Protein AF-A0A836QTK5-F1 (afdb_monomer_lite)

Foldseek 3Di:
DDDLPDQPPAQQPPPLFGQQVSLFSLQQVLQVVLQVCCCPVVVFRWRKGKGWDDPDQCDADPRRGGPDRAQETEMEMETEPPGPCVDVVSVVVSLVSSVVSVQVSCVSNQWHWDDWDKDDFDDALDPPDTKIKIWTATPSRSHRIYMYIYHHDPDHPVVSVVSSD

Radius of gyration: 15.45 Å; chains: 1; bounding box: 38×33×40 Å

Structure (mmCIF, N/CA/C/O backbone):
data_AF-A0A836QTK5-F1
#
_entry.id   AF-A0A836QTK5-F1
#
loop_
_atom_site.group_PDB
_atom_site.id
_atom_site.type_symbol
_atom_site.label_atom_id
_atom_site.label_alt_id
_atom_site.label_comp_id
_atom_site.label_asym_id
_atom_site.label_entity_id
_atom_site.label_seq_id
_atom_site.pdbx_PDB_ins_code
_atom_site.Cartn_x
_atom_site.Cartn_y
_atom_site.Cartn_z
_atom_site.occupancy
_atom_site.B_iso_or_equiv
_atom_site.auth_seq_id
_atom_site.auth_comp_id
_atom_site.auth_asym_id
_atom_site.auth_atom_id
_atom_site.pdbx_PDB_model_num
ATOM 1 N N . MET A 1 1 ? -17.262 -15.878 -8.640 1.00 32.44 1 MET A N 1
ATOM 2 C CA . MET A 1 1 ? -15.973 -15.186 -8.414 1.00 32.44 1 MET A CA 1
ATOM 3 C C . MET A 1 1 ? -16.288 -13.744 -8.044 1.00 32.44 1 MET A C 1
ATOM 5 O O . MET A 1 1 ? -16.902 -13.067 -8.857 1.00 32.44 1 MET A O 1
ATOM 9 N N . MET A 1 2 ? -15.999 -13.303 -6.815 1.00 29.23 2 MET A N 1
ATOM 10 C CA . MET A 1 2 ? -16.332 -11.935 -6.386 1.00 29.23 2 MET A CA 1
ATOM 11 C C . MET A 1 2 ? -15.473 -10.918 -7.148 1.00 29.23 2 MET A C 1
ATOM 13 O O . MET A 1 2 ? -14.249 -10.930 -7.044 1.00 29.23 2 MET A O 1
ATOM 17 N N . GLN A 1 3 ? -16.125 -10.051 -7.927 1.00 34.84 3 GLN A N 1
ATOM 18 C CA . GLN A 1 3 ? -15.505 -8.864 -8.512 1.00 34.84 3 GLN A CA 1
ATOM 19 C C . GLN A 1 3 ? -15.335 -7.802 -7.420 1.00 34.84 3 GLN A C 1
ATOM 21 O O . GLN A 1 3 ? -16.268 -7.066 -7.105 1.00 34.84 3 GLN A O 1
ATOM 26 N N . TYR A 1 4 ? -14.137 -7.696 -6.853 1.00 43.66 4 TYR A N 1
ATOM 27 C CA . TYR A 1 4 ? -13.778 -6.602 -5.953 1.00 43.66 4 TYR A CA 1
ATOM 28 C C . TYR A 1 4 ? -13.393 -5.361 -6.768 1.00 43.66 4 TYR A C 1
ATOM 30 O O . TYR A 1 4 ? -12.222 -5.049 -6.924 1.00 43.66 4 TYR A O 1
ATOM 38 N N . LYS A 1 5 ? -14.383 -4.656 -7.327 1.00 52.44 5 LYS A N 1
ATOM 39 C CA . LYS A 1 5 ? -14.174 -3.326 -7.941 1.00 52.44 5 LYS A CA 1
ATOM 40 C C . LYS A 1 5 ? -14.658 -2.165 -7.072 1.00 52.44 5 LYS A C 1
ATOM 42 O O . LYS A 1 5 ? -14.589 -1.016 -7.496 1.00 52.44 5 LYS A O 1
ATOM 47 N N . ILE A 1 6 ? -15.149 -2.446 -5.867 1.00 59.75 6 ILE A N 1
ATOM 48 C CA . ILE A 1 6 ? -15.741 -1.437 -4.990 1.00 59.75 6 ILE A CA 1
ATOM 49 C C . ILE A 1 6 ? -14.859 -1.313 -3.752 1.00 59.75 6 ILE A C 1
ATOM 51 O O . ILE A 1 6 ? -14.708 -2.265 -2.987 1.00 59.75 6 ILE A O 1
ATOM 55 N N . LEU A 1 7 ? -14.25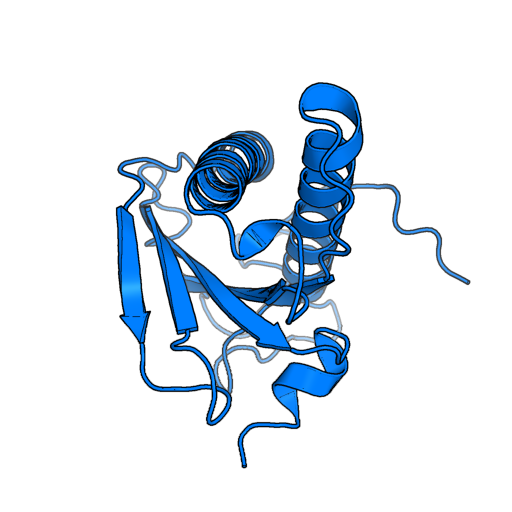8 -0.134 -3.584 1.00 68.94 7 LEU A N 1
ATOM 56 C CA . LEU A 1 7 ? -13.623 0.259 -2.330 1.00 68.94 7 LEU A CA 1
ATOM 57 C C . LEU A 1 7 ? -14.644 0.099 -1.192 1.00 68.94 7 LEU A C 1
ATOM 59 O O . LEU A 1 7 ? -15.802 0.473 -1.385 1.00 68.94 7 LEU A O 1
ATOM 63 N N . PRO A 1 8 ? -14.261 -0.432 -0.019 1.00 71.38 8 PRO A N 1
ATOM 64 C CA . PRO A 1 8 ? -15.210 -0.634 1.069 1.00 71.38 8 PRO A CA 1
ATOM 65 C C . PRO A 1 8 ? -15.898 0.691 1.408 1.00 71.38 8 PRO A C 1
ATOM 67 O O . PRO A 1 8 ? -15.229 1.711 1.565 1.00 71.38 8 PRO A O 1
ATOM 70 N N . GLY A 1 9 ? -17.231 0.682 1.508 1.00 71.69 9 GLY A N 1
ATOM 71 C CA . GLY A 1 9 ? -18.008 1.891 1.801 1.00 71.69 9 GLY A CA 1
ATOM 72 C C . GLY A 1 9 ? -17.681 2.493 3.170 1.00 71.69 9 GLY A C 1
ATOM 73 O O . GLY A 1 9 ? -17.797 3.700 3.353 1.00 71.69 9 GLY A O 1
ATOM 74 N N . ASN A 1 10 ? -17.211 1.668 4.114 1.00 81.25 10 ASN A N 1
ATOM 75 C CA . ASN A 1 10 ? -16.733 2.121 5.412 1.00 81.25 10 ASN A CA 1
ATOM 76 C C . ASN A 1 10 ? -15.561 1.257 5.912 1.00 81.25 10 ASN A C 1
ATOM 78 O O . ASN A 1 10 ? -15.725 0.057 6.096 1.00 81.25 10 ASN A O 1
ATOM 82 N N . LEU A 1 11 ? -14.391 1.860 6.148 1.00 87.00 11 LEU A N 1
ATOM 83 C CA . LEU A 1 11 ? -13.216 1.185 6.728 1.00 87.00 11 LEU A CA 1
ATOM 84 C C . LEU A 1 11 ? -13.307 1.060 8.263 1.00 87.00 11 LEU A C 1
ATOM 86 O O . LEU A 1 11 ? -12.707 0.158 8.846 1.00 87.00 11 LEU A O 1
ATOM 90 N N . TYR A 1 12 ? -14.080 1.945 8.898 1.00 86.56 12 TYR A N 1
ATOM 91 C CA . TYR A 1 12 ? -14.304 2.020 10.342 1.00 86.56 12 TYR A CA 1
ATOM 92 C C . TYR A 1 12 ? -15.810 1.896 10.627 1.00 86.56 12 TYR A C 1
ATOM 94 O O . TYR A 1 12 ? -16.498 2.917 10.742 1.00 86.56 12 TYR A O 1
ATOM 102 N N . PRO A 1 13 ? -16.356 0.668 10.683 1.00 77.06 13 PRO A N 1
ATOM 103 C CA . PRO A 1 13 ? -17.739 0.431 11.102 1.00 77.06 13 PRO A CA 1
ATOM 104 C C . PRO A 1 13 ? -18.026 0.964 12.520 1.00 77.06 13 PRO A C 1
ATOM 106 O O . PRO A 1 13 ? -17.137 1.454 13.226 1.00 77.06 13 PRO A O 1
ATOM 109 N N . GLU A 1 14 ? -19.299 0.920 12.919 1.00 68.81 14 GLU A N 1
ATOM 110 C CA . GLU A 1 14 ? -19.769 1.417 14.217 1.00 68.81 14 GLU A CA 1
ATOM 111 C C . GLU A 1 14 ? -18.900 0.892 15.372 1.00 68.81 14 GLU A C 1
ATOM 113 O O . GLU A 1 14 ? -18.642 -0.302 15.482 1.00 68.81 14 GLU A O 1
ATOM 118 N N . GLY A 1 15 ? -18.402 1.805 16.214 1.00 68.94 15 GLY A N 1
ATOM 119 C CA . GLY A 1 15 ? -17.413 1.497 17.258 1.00 68.94 15 GLY A CA 1
ATOM 120 C C . GLY A 1 15 ? -15.991 1.991 16.964 1.00 68.94 15 GLY A C 1
ATOM 121 O O . GLY A 1 15 ? -15.116 1.851 17.819 1.00 68.94 15 GLY A O 1
ATOM 122 N N . ASN A 1 16 ? -15.761 2.612 15.797 1.00 76.12 16 ASN A N 1
ATOM 123 C CA . ASN A 1 16 ? -14.502 3.269 15.405 1.00 76.12 16 ASN A CA 1
ATOM 124 C C . ASN A 1 16 ? -13.278 2.330 15.402 1.00 76.12 16 ASN A C 1
ATOM 126 O O . ASN A 1 16 ? -12.132 2.776 15.473 1.00 76.12 16 ASN A O 1
ATOM 130 N N . ARG A 1 17 ? -13.518 1.018 15.310 1.00 87.00 17 ARG A N 1
ATOM 131 C CA . ARG A 1 17 ? -12.484 0.005 15.100 1.00 87.00 17 ARG A CA 1
ATOM 132 C C . ARG A 1 17 ? -12.399 -0.316 13.622 1.00 87.00 17 ARG A C 1
ATOM 134 O O . ARG A 1 17 ? -13.402 -0.329 12.915 1.00 87.00 17 ARG A O 1
ATOM 141 N N . ILE A 1 18 ? -11.186 -0.568 13.153 1.00 90.62 18 ILE A N 1
ATOM 142 C CA . ILE A 1 18 ? -10.964 -0.886 11.748 1.00 90.62 18 ILE A CA 1
ATOM 143 C C . ILE A 1 18 ? -11.514 -2.276 11.415 1.00 90.62 18 ILE A C 1
ATOM 145 O O . ILE A 1 18 ? -11.370 -3.215 12.202 1.00 90.62 18 ILE A O 1
ATOM 149 N N . ASN A 1 19 ? -12.118 -2.418 10.238 1.00 91.75 19 ASN A N 1
ATOM 150 C CA . ASN A 1 19 ? -12.465 -3.725 9.693 1.00 91.75 19 ASN A CA 1
ATOM 151 C C . ASN A 1 19 ? -11.272 -4.296 8.910 1.00 91.75 19 ASN A C 1
ATOM 153 O O . ASN A 1 19 ? -10.811 -3.700 7.934 1.00 91.75 19 ASN A O 1
ATOM 157 N N . LEU A 1 20 ? -10.768 -5.453 9.341 1.00 89.94 20 LEU A N 1
ATOM 158 C CA . LEU A 1 20 ? -9.547 -6.061 8.813 1.00 89.94 20 LEU A CA 1
ATOM 159 C C . LEU A 1 20 ? -9.736 -6.642 7.405 1.00 89.94 20 LEU A C 1
ATOM 161 O O . LEU A 1 20 ? -8.820 -6.558 6.589 1.00 89.94 20 LEU A O 1
ATOM 165 N N . TYR A 1 21 ? -10.925 -7.157 7.072 1.00 88.38 21 TYR A N 1
ATOM 166 C CA . TYR A 1 21 ? -11.224 -7.621 5.710 1.00 88.38 21 TYR A CA 1
ATOM 167 C C . TYR A 1 21 ? -11.291 -6.456 4.724 1.00 88.38 21 TYR A C 1
ATOM 169 O O . TYR A 1 21 ? -10.793 -6.544 3.600 1.00 88.38 21 TYR A O 1
ATOM 177 N N . TYR A 1 22 ? -11.866 -5.335 5.153 1.00 91.44 22 TYR A N 1
ATOM 178 C CA . TYR A 1 22 ? -11.924 -4.125 4.341 1.00 91.44 22 TYR A CA 1
ATOM 179 C C . TYR A 1 22 ? -10.555 -3.479 4.179 1.00 91.44 22 TYR A C 1
ATOM 181 O O . TYR A 1 22 ? -10.212 -3.100 3.063 1.00 91.44 22 TYR A O 1
ATOM 189 N N . LEU A 1 23 ? -9.748 -3.418 5.241 1.00 92.25 23 LEU A N 1
ATOM 190 C CA . LEU A 1 23 ? -8.363 -2.956 5.156 1.00 92.25 23 LEU A CA 1
ATOM 191 C C . LEU A 1 23 ? -7.542 -3.821 4.192 1.00 92.25 23 LEU A C 1
ATOM 193 O O . LEU A 1 23 ? -6.814 -3.299 3.351 1.00 92.25 23 LEU A O 1
ATOM 197 N N . HIS A 1 24 ? -7.692 -5.140 4.283 1.00 91.31 24 HIS A N 1
ATOM 198 C CA . HIS A 1 24 ? -7.029 -6.076 3.389 1.00 91.31 24 HIS A CA 1
ATOM 199 C C . HIS A 1 24 ? -7.402 -5.831 1.915 1.00 91.31 24 HIS A C 1
ATOM 201 O O . HIS A 1 24 ? -6.521 -5.658 1.070 1.00 91.31 24 HIS A O 1
ATOM 207 N N . ASN A 1 25 ? -8.700 -5.734 1.614 1.00 90.31 25 ASN A N 1
ATOM 208 C CA . ASN A 1 25 ? -9.178 -5.432 0.263 1.00 90.31 25 ASN A CA 1
ATOM 209 C C . ASN A 1 25 ? -8.737 -4.045 -0.218 1.00 90.31 25 ASN A C 1
ATOM 211 O O . ASN A 1 25 ? -8.451 -3.867 -1.400 1.00 90.31 25 ASN A O 1
ATOM 215 N N . LEU A 1 26 ? -8.653 -3.069 0.687 1.00 93.50 26 LEU A N 1
ATOM 216 C CA . LEU A 1 26 ? -8.180 -1.732 0.365 1.00 93.50 26 LEU A CA 1
ATOM 217 C C . LEU A 1 26 ? -6.736 -1.758 -0.138 1.00 93.50 26 LEU A C 1
ATOM 219 O O . LEU A 1 26 ? -6.441 -1.147 -1.164 1.00 93.50 26 LEU A O 1
ATOM 223 N N . PHE A 1 27 ? -5.855 -2.502 0.539 1.00 94.69 27 PHE A N 1
ATOM 224 C CA . PHE A 1 27 ? -4.481 -2.678 0.077 1.00 94.69 27 PHE A CA 1
ATOM 225 C C . PHE A 1 27 ? -4.430 -3.363 -1.289 1.00 94.69 27 PHE A C 1
ATOM 227 O O . PHE A 1 27 ? -3.785 -2.821 -2.180 1.00 94.69 27 PHE A O 1
ATOM 234 N N . LYS A 1 28 ? -5.197 -4.442 -1.514 1.00 93.06 28 LYS A N 1
ATOM 235 C CA . LYS A 1 28 ? -5.287 -5.094 -2.837 1.00 93.06 28 LYS A CA 1
ATOM 236 C C . LYS A 1 28 ? -5.614 -4.107 -3.957 1.00 93.06 28 LYS A C 1
ATOM 238 O O . LYS A 1 28 ? -4.888 -4.038 -4.947 1.00 93.06 28 LYS A O 1
ATOM 243 N N . VAL A 1 29 ? -6.663 -3.304 -3.766 1.00 94.06 29 VAL A N 1
ATOM 244 C CA . VAL A 1 29 ? -7.095 -2.300 -4.751 1.00 94.06 29 VAL A CA 1
ATOM 245 C C . VAL A 1 29 ? -6.024 -1.227 -4.970 1.00 94.06 29 VAL A C 1
ATOM 247 O O . VAL A 1 29 ? -5.835 -0.778 -6.099 1.00 94.06 29 VAL A O 1
ATOM 250 N N . ILE A 1 30 ? -5.294 -0.826 -3.923 1.00 95.56 30 ILE A N 1
ATOM 251 C CA . ILE A 1 30 ? -4.157 0.097 -4.054 1.00 95.56 30 ILE A CA 1
ATOM 252 C C . ILE A 1 30 ? -3.076 -0.510 -4.958 1.00 95.56 30 ILE A C 1
ATOM 254 O O . ILE A 1 30 ? -2.669 0.149 -5.912 1.00 95.56 30 ILE A O 1
ATOM 258 N N . GLY A 1 31 ? -2.647 -1.754 -4.718 1.00 94.94 31 GLY A N 1
ATOM 259 C CA . GLY A 1 31 ? -1.635 -2.413 -5.552 1.00 94.94 31 GLY A CA 1
ATOM 260 C C . GLY A 1 31 ? -2.054 -2.538 -7.020 1.00 94.94 31 GLY A C 1
ATOM 261 O O . GLY A 1 31 ? -1.286 -2.184 -7.916 1.00 94.94 31 GLY A O 1
ATOM 262 N N . GLU A 1 32 ? -3.297 -2.955 -7.273 1.00 94.56 32 GLU A N 1
ATOM 263 C CA . GLU A 1 32 ? -3.863 -3.043 -8.626 1.00 94.56 32 GLU A CA 1
ATOM 264 C C . GLU A 1 32 ? -3.917 -1.672 -9.319 1.00 94.56 32 GLU A C 1
ATOM 266 O O . GLU A 1 32 ? -3.542 -1.540 -10.486 1.00 94.56 32 GLU A O 1
ATOM 271 N N . SER A 1 33 ? -4.340 -0.635 -8.591 1.00 96.06 33 SER A N 1
ATOM 272 C CA . SER A 1 33 ? -4.401 0.739 -9.097 1.00 96.06 33 SER A CA 1
ATOM 273 C C . SER A 1 33 ? -3.017 1.275 -9.457 1.00 96.06 33 SER A C 1
ATOM 275 O O . SER A 1 33 ? -2.843 1.869 -10.521 1.00 96.06 33 SER A O 1
ATOM 277 N N . VAL A 1 34 ? -2.013 1.044 -8.608 1.00 97.12 34 VAL A N 1
ATOM 278 C CA . VAL A 1 34 ? -0.630 1.472 -8.867 1.00 97.12 34 VAL A CA 1
ATOM 279 C C . VAL A 1 34 ? -0.059 0.745 -10.086 1.00 97.12 34 VAL A C 1
ATOM 281 O O . VAL A 1 34 ? 0.509 1.389 -10.965 1.00 97.12 34 VAL A O 1
ATOM 284 N N . SER A 1 35 ? -0.273 -0.571 -10.201 1.00 96.12 35 SER A N 1
ATOM 285 C CA . SER A 1 35 ? 0.142 -1.354 -11.376 1.00 96.12 35 SER A CA 1
ATOM 286 C C . SER A 1 35 ? -0.482 -0.814 -12.669 1.00 96.12 35 SER A C 1
ATOM 288 O O . SER A 1 35 ? 0.200 -0.639 -13.685 1.00 96.12 35 SER A O 1
ATOM 290 N N . LEU A 1 36 ? -1.775 -0.474 -12.627 1.00 96.56 36 LEU A N 1
ATOM 291 C CA . LEU A 1 36 ? -2.478 0.109 -13.766 1.00 96.56 36 LEU A CA 1
ATOM 292 C C . LEU A 1 36 ? -1.924 1.490 -14.141 1.00 96.56 36 LEU A C 1
ATOM 294 O O . LEU A 1 36 ? -1.712 1.754 -15.327 1.00 96.56 36 LEU A O 1
ATOM 298 N N . GLN A 1 37 ? -1.662 2.351 -13.155 1.00 96.94 37 GLN A N 1
ATOM 299 C CA . GLN A 1 37 ? -1.101 3.687 -13.371 1.00 96.94 37 GLN A CA 1
ATOM 300 C C . GLN A 1 37 ? 0.306 3.618 -13.980 1.00 96.94 37 GLN A C 1
ATOM 302 O O . GLN A 1 37 ? 0.546 4.265 -15.000 1.00 96.94 37 GLN A O 1
ATOM 307 N N . MET A 1 38 ? 1.184 2.754 -13.456 1.00 97.00 38 MET A N 1
ATOM 308 C CA . MET A 1 38 ? 2.514 2.482 -14.026 1.00 97.00 38 MET A CA 1
ATOM 309 C C . MET A 1 38 ? 2.427 2.115 -15.515 1.00 97.00 38 MET A C 1
ATOM 311 O O . MET A 1 38 ? 3.127 2.682 -16.361 1.00 97.00 38 MET A O 1
ATOM 315 N N . LYS A 1 39 ? 1.499 1.217 -15.868 1.00 96.62 39 LYS A N 1
ATOM 316 C CA . LYS A 1 39 ? 1.295 0.782 -17.254 1.00 96.62 39 LYS A CA 1
ATOM 317 C C . LYS A 1 39 ? 0.751 1.899 -18.145 1.00 96.62 39 LYS A C 1
ATOM 319 O O . LYS A 1 39 ? 1.200 2.060 -19.279 1.00 96.62 39 LYS A O 1
ATOM 324 N N . GLN A 1 40 ? -0.246 2.644 -17.678 1.00 95.81 40 GLN A N 1
ATOM 325 C CA . GLN A 1 40 ? -0.940 3.638 -18.498 1.00 95.81 40 GLN A CA 1
ATOM 326 C C . GLN A 1 40 ? -0.104 4.903 -18.712 1.00 95.81 40 GLN A C 1
ATOM 328 O O . GLN A 1 40 ? 0.021 5.352 -19.857 1.00 95.81 40 GLN A O 1
ATOM 333 N N . GLN A 1 41 ? 0.476 5.429 -17.632 1.00 95.06 41 GLN A N 1
ATOM 334 C CA . GLN A 1 41 ? 1.156 6.724 -17.594 1.00 95.06 41 GLN A CA 1
ATOM 335 C C . GLN A 1 41 ? 2.629 6.607 -18.001 1.00 95.06 41 GLN A C 1
ATOM 337 O O . GLN A 1 41 ? 3.112 7.432 -18.769 1.00 95.06 41 GLN A O 1
ATOM 342 N N . HIS A 1 42 ? 3.312 5.536 -17.580 1.00 93.75 42 HIS A N 1
ATOM 343 C CA . HIS A 1 42 ? 4.763 5.385 -17.764 1.00 93.75 42 HIS A CA 1
ATOM 344 C C . HIS A 1 42 ? 5.156 4.228 -18.689 1.00 93.75 42 HIS A C 1
ATOM 346 O O . HIS A 1 42 ? 6.336 4.014 -18.943 1.00 93.75 42 HIS A O 1
ATOM 352 N N . LYS A 1 43 ? 4.180 3.479 -19.225 1.00 95.62 43 LYS A N 1
ATOM 353 C CA . LYS A 1 43 ? 4.398 2.294 -20.083 1.00 95.62 43 LYS A CA 1
ATOM 354 C C . LYS A 1 43 ? 5.232 1.196 -19.411 1.00 95.62 43 LYS A C 1
ATOM 356 O O . LYS A 1 43 ? 5.779 0.330 -20.089 1.00 95.62 43 LYS A O 1
ATOM 361 N N . VAL A 1 44 ? 5.259 1.181 -18.079 1.00 94.75 44 VAL A N 1
ATOM 362 C CA . VAL A 1 44 ? 5.943 0.166 -17.278 1.00 94.75 44 VAL A CA 1
ATOM 363 C C . VAL A 1 44 ? 4.926 -0.888 -16.849 1.00 94.75 44 VAL A C 1
ATOM 365 O O . VAL A 1 44 ? 4.063 -0.638 -16.011 1.00 94.75 44 VAL A O 1
ATOM 368 N N . SER A 1 45 ? 4.991 -2.076 -17.452 1.00 93.38 45 SER A N 1
ATOM 369 C CA . SER A 1 45 ? 4.090 -3.185 -17.118 1.00 93.38 45 SER A CA 1
ATOM 370 C C . SER A 1 45 ? 4.684 -4.028 -15.996 1.00 93.38 45 SER A C 1
ATOM 372 O O . SER A 1 45 ? 5.547 -4.865 -16.244 1.00 93.38 45 SER A O 1
ATOM 374 N N . VAL A 1 46 ? 4.204 -3.814 -14.772 1.00 89.69 46 VAL A N 1
ATOM 375 C CA . VAL A 1 46 ? 4.670 -4.518 -13.571 1.00 89.69 46 VAL A CA 1
ATOM 376 C C . VAL A 1 46 ? 3.463 -5.058 -12.802 1.00 89.69 46 VAL A C 1
ATOM 378 O O . VAL A 1 46 ? 2.658 -4.260 -12.318 1.00 89.69 46 VAL A O 1
ATOM 381 N N . PRO A 1 47 ? 3.249 -6.385 -12.725 1.00 90.81 47 PRO A N 1
ATOM 382 C CA . PRO A 1 47 ? 2.204 -6.930 -11.867 1.00 90.81 47 PRO A CA 1
ATOM 383 C C . PRO A 1 47 ? 2.530 -6.608 -10.408 1.00 90.81 47 PRO A C 1
ATOM 385 O O . PRO A 1 47 ? 3.644 -6.842 -9.958 1.00 90.81 47 PRO A O 1
ATOM 388 N N . ILE A 1 48 ? 1.562 -6.067 -9.674 1.00 92.06 48 ILE A N 1
ATOM 389 C CA . ILE A 1 48 ? 1.703 -5.782 -8.244 1.00 92.06 48 ILE A CA 1
ATOM 390 C C . ILE A 1 48 ? 0.574 -6.497 -7.533 1.00 92.06 48 ILE A C 1
ATOM 392 O O . ILE A 1 48 ? -0.593 -6.357 -7.900 1.00 92.06 48 ILE A O 1
ATOM 396 N N . THR A 1 49 ? 0.923 -7.247 -6.495 1.00 90.38 49 THR A N 1
ATOM 397 C CA . THR A 1 49 ? -0.061 -7.783 -5.559 1.00 90.38 49 THR A CA 1
ATOM 398 C C . THR A 1 49 ? 0.243 -7.250 -4.174 1.00 90.38 49 THR A C 1
ATOM 400 O O . THR A 1 49 ? 1.395 -6.983 -3.842 1.00 90.38 49 THR A O 1
ATOM 403 N N . SER A 1 50 ? -0.792 -7.016 -3.379 1.00 91.69 50 SER A N 1
ATOM 404 C CA . SER A 1 50 ? -0.606 -6.450 -2.050 1.00 91.69 50 SER A CA 1
ATOM 405 C C . SER A 1 50 ? -1.733 -6.844 -1.124 1.00 91.69 50 SER A C 1
ATOM 407 O O . SER A 1 50 ? -2.811 -7.219 -1.575 1.00 91.69 50 SER A O 1
ATOM 409 N N . GLY A 1 51 ? -1.483 -6.758 0.170 1.00 90.94 51 GLY A N 1
ATOM 410 C CA . GLY A 1 51 ? -2.452 -7.127 1.181 1.00 90.94 51 GLY A CA 1
ATOM 411 C C . GLY A 1 51 ? -2.017 -6.652 2.552 1.00 90.94 51 GLY A C 1
ATOM 412 O O . GLY A 1 51 ? -0.900 -6.194 2.753 1.00 90.94 51 GLY A O 1
ATOM 413 N N . MET A 1 52 ? -2.916 -6.765 3.516 1.00 90.12 52 MET A N 1
ATOM 414 C CA . MET A 1 52 ? -2.599 -6.485 4.913 1.00 90.12 52 MET A CA 1
ATOM 415 C C . MET A 1 52 ? -1.470 -7.399 5.442 1.00 90.12 52 MET A C 1
ATOM 417 O O . MET A 1 52 ? -1.529 -8.615 5.274 1.00 90.12 52 MET A O 1
ATOM 421 N N . TRP A 1 53 ? -0.483 -6.805 6.118 1.00 86.06 53 TRP A N 1
ATOM 422 C CA . TRP A 1 53 ? 0.580 -7.469 6.893 1.00 86.06 53 TRP A CA 1
ATOM 423 C C . TRP A 1 53 ? 0.320 -7.203 8.389 1.00 86.06 53 TRP A C 1
ATOM 425 O O . TRP A 1 53 ? -0.229 -6.155 8.718 1.00 86.06 53 TRP A O 1
ATOM 435 N N . GLY A 1 54 ? 0.705 -8.088 9.322 1.00 72.06 54 GLY A N 1
ATOM 436 C CA . GLY A 1 54 ? 0.675 -7.707 10.752 1.00 72.06 54 GLY A CA 1
ATOM 437 C C . GLY A 1 54 ? 0.566 -8.790 11.830 1.00 72.06 54 GLY A C 1
ATOM 438 O O . GLY A 1 54 ? 0.310 -8.445 12.975 1.00 72.06 54 GLY A O 1
ATOM 439 N N . GLY A 1 55 ? 0.766 -10.077 11.544 1.00 67.31 55 GLY A N 1
ATOM 440 C CA . GLY A 1 55 ? 0.842 -11.114 12.589 1.00 67.31 55 GLY A CA 1
ATOM 441 C C . GLY A 1 55 ? -0.286 -11.108 13.648 1.00 67.31 55 GLY A C 1
ATOM 442 O O . GLY A 1 55 ? -1.451 -10.825 13.368 1.00 67.31 55 GLY A O 1
ATOM 443 N N . THR A 1 56 ? 0.072 -11.446 14.889 1.00 52.22 56 THR A N 1
ATOM 444 C CA . THR A 1 56 ? -0.818 -11.861 15.996 1.00 52.22 56 THR A CA 1
ATOM 445 C C . THR A 1 56 ? -1.787 -10.808 16.556 1.00 52.22 56 THR A C 1
ATOM 447 O O . THR A 1 56 ? -2.672 -11.173 17.327 1.00 52.22 56 THR A O 1
ATOM 450 N N . TYR A 1 57 ? -1.692 -9.526 16.184 1.00 60.69 57 TYR A N 1
ATOM 451 C CA . TYR A 1 57 ? -2.650 -8.489 16.620 1.00 60.69 57 TYR A CA 1
ATOM 452 C C . TYR A 1 57 ? -3.830 -8.288 15.656 1.00 60.69 57 TYR A C 1
ATOM 454 O O . TYR A 1 57 ? -4.751 -7.531 15.963 1.00 60.69 57 TYR A O 1
ATOM 462 N N . MET A 1 58 ? -3.847 -8.995 14.525 1.00 67.06 58 MET A N 1
ATOM 463 C CA . MET A 1 58 ? -4.910 -8.931 13.519 1.00 67.06 58 MET A CA 1
ATOM 464 C C . MET A 1 58 ? -5.975 -10.006 13.747 1.00 67.06 58 MET A C 1
ATOM 466 O O . MET A 1 58 ? -6.282 -10.804 12.865 1.00 67.06 58 MET A O 1
ATOM 470 N N . VAL A 1 59 ? -6.537 -10.046 14.955 1.00 79.50 59 VAL A N 1
ATOM 471 C CA . VAL A 1 59 ? -7.651 -10.948 15.266 1.00 79.50 59 VAL A CA 1
ATOM 472 C C . VAL A 1 59 ? -8.958 -10.209 15.010 1.00 79.50 59 VAL A C 1
ATOM 474 O O . VAL A 1 59 ? -9.246 -9.210 15.673 1.00 79.50 59 VAL A O 1
ATOM 477 N N . ALA A 1 60 ? -9.739 -10.700 14.052 1.00 84.19 60 ALA A N 1
ATOM 478 C CA . ALA A 1 60 ? -11.064 -10.176 13.750 1.00 84.19 60 ALA A CA 1
ATOM 479 C C . ALA A 1 60 ? -12.146 -10.832 14.628 1.00 84.19 60 ALA A C 1
ATOM 481 O O . ALA A 1 60 ? -11.980 -11.952 15.121 1.00 84.19 60 ALA A O 1
ATOM 482 N N . LEU A 1 61 ? -13.243 -10.112 14.839 1.00 85.94 61 LEU A N 1
ATOM 483 C CA . LEU A 1 61 ? -14.553 -10.677 15.150 1.00 85.94 61 LEU A CA 1
ATOM 484 C C . LEU A 1 61 ? -15.167 -11.281 13.875 1.00 85.94 61 LEU A C 1
ATOM 486 O O . LEU A 1 61 ? -14.653 -11.066 12.776 1.00 85.94 61 LEU A O 1
ATOM 490 N N . ASP A 1 62 ? -16.277 -12.004 14.014 1.00 86.12 62 ASP A N 1
ATOM 491 C CA . ASP A 1 62 ? -16.941 -12.686 12.892 1.00 86.12 62 ASP A CA 1
ATOM 492 C C . ASP A 1 62 ? -17.417 -11.716 11.791 1.00 86.12 62 ASP A C 1
ATOM 494 O O . ASP A 1 62 ? -17.539 -12.095 10.629 1.00 86.12 62 ASP A O 1
ATOM 498 N N . ASP A 1 63 ? -17.631 -10.443 12.133 1.00 83.75 63 ASP A N 1
ATOM 499 C CA . ASP A 1 63 ? -17.995 -9.366 11.204 1.00 83.75 63 ASP A CA 1
ATOM 500 C C . ASP A 1 63 ? -16.780 -8.667 10.548 1.00 83.75 63 ASP A C 1
ATOM 502 O O . ASP A 1 63 ? -16.928 -7.730 9.758 1.00 83.75 63 ASP A O 1
ATOM 506 N N . GLY A 1 64 ? -15.559 -9.106 10.865 1.00 85.56 64 GLY A N 1
ATOM 507 C CA . GLY A 1 64 ? -14.309 -8.541 10.361 1.00 85.56 64 GLY A CA 1
ATOM 508 C C . GLY A 1 64 ? -13.745 -7.374 11.170 1.00 85.56 64 GLY A C 1
ATOM 509 O O . GLY A 1 64 ? -12.631 -6.931 10.878 1.00 85.56 64 GLY A O 1
ATOM 510 N N . GLN A 1 65 ? -14.457 -6.862 12.179 1.00 89.06 65 GLN A N 1
ATOM 511 C CA . GLN A 1 65 ? -13.928 -5.803 13.041 1.00 89.06 65 GLN A CA 1
ATOM 512 C C . GLN A 1 65 ? -12.743 -6.297 13.862 1.00 89.06 65 GLN A C 1
ATOM 514 O O . GLN A 1 65 ? -12.751 -7.404 14.397 1.00 89.06 65 GLN A O 1
ATOM 519 N N . ALA A 1 66 ? -11.718 -5.462 14.013 1.00 88.31 66 ALA A N 1
ATOM 520 C CA . ALA A 1 66 ? -10.589 -5.794 14.866 1.00 88.31 66 ALA A CA 1
ATOM 521 C C . ALA A 1 66 ? -11.025 -5.967 16.337 1.00 88.31 66 ALA A C 1
ATOM 523 O O . ALA A 1 66 ? -11.717 -5.120 16.913 1.00 88.31 66 ALA A O 1
ATOM 524 N N . LYS A 1 67 ? -10.564 -7.043 16.989 1.00 87.38 67 LYS A N 1
ATOM 525 C CA . LYS A 1 67 ? -10.778 -7.262 18.433 1.00 87.38 67 LYS A CA 1
ATOM 526 C C . LYS A 1 67 ? -10.083 -6.207 19.292 1.00 87.38 67 LYS A C 1
ATOM 528 O O . LYS A 1 67 ? -10.548 -5.906 20.391 1.00 87.38 67 LYS A O 1
ATOM 533 N N . THR A 1 68 ? -8.980 -5.654 18.799 1.00 85.81 68 THR A N 1
ATOM 534 C CA . THR A 1 68 ? -8.165 -4.636 19.468 1.00 85.81 68 THR A CA 1
ATOM 535 C C . THR A 1 68 ? -8.153 -3.337 18.665 1.00 85.81 68 THR A C 1
ATOM 537 O O . THR A 1 68 ? -8.581 -3.285 17.512 1.00 85.81 68 THR A O 1
ATOM 540 N N . ASN A 1 69 ? -7.663 -2.260 19.281 1.00 86.06 69 ASN A N 1
ATOM 541 C CA . ASN A 1 69 ? -7.455 -1.006 18.571 1.00 86.06 69 ASN A CA 1
ATOM 542 C C . ASN A 1 69 ? -6.183 -1.085 17.707 1.00 86.06 69 ASN A C 1
ATOM 544 O O . ASN A 1 69 ? -5.066 -0.928 18.208 1.00 86.06 69 ASN A O 1
ATOM 548 N N . VAL A 1 70 ? -6.350 -1.344 16.410 1.00 87.94 70 VAL A N 1
ATOM 549 C CA . VAL A 1 70 ? -5.245 -1.418 15.448 1.00 87.94 70 VAL A CA 1
ATOM 550 C C . VAL A 1 70 ? -4.888 -0.010 14.976 1.00 87.94 70 VAL A C 1
ATOM 552 O O . VAL A 1 70 ? -5.565 0.578 14.140 1.00 87.94 70 VAL A O 1
ATOM 555 N N . VAL A 1 71 ? -3.790 0.518 15.516 1.00 89.69 71 VAL A N 1
ATOM 556 C CA . VAL A 1 71 ? -3.307 1.883 15.230 1.00 89.69 71 VAL A CA 1
ATOM 557 C C . VAL A 1 71 ? -2.070 1.916 14.330 1.00 89.69 71 VAL A C 1
ATOM 559 O O . VAL A 1 71 ? -1.514 2.981 14.089 1.00 89.69 71 VAL A O 1
ATOM 562 N N . ARG A 1 72 ? -1.581 0.769 13.857 1.00 92.75 72 ARG A N 1
ATOM 563 C CA . ARG A 1 72 ? -0.451 0.671 12.921 1.00 92.75 72 ARG A CA 1
ATOM 564 C C . ARG A 1 72 ? -0.908 -0.182 11.754 1.00 92.75 72 ARG A C 1
ATOM 566 O O . ARG A 1 72 ? -1.242 -1.345 11.958 1.00 92.75 72 ARG A O 1
ATOM 573 N N . LEU A 1 73 ? -0.984 0.415 10.571 1.00 93.94 73 LEU A N 1
ATOM 574 C CA . LEU A 1 73 ? -1.525 -0.252 9.393 1.00 93.94 73 LEU A CA 1
ATOM 575 C C . LEU A 1 73 ? -0.361 -0.705 8.522 1.00 93.94 73 LEU A C 1
ATOM 577 O O . LEU A 1 73 ? 0.382 0.134 8.014 1.00 93.94 73 LEU A O 1
ATOM 581 N N . TYR A 1 74 ? -0.195 -2.014 8.362 1.00 93.38 74 TYR A N 1
ATOM 582 C CA . TYR A 1 74 ? 0.885 -2.567 7.557 1.00 93.38 74 TYR A CA 1
ATOM 583 C C . TYR A 1 74 ? 0.352 -3.228 6.287 1.00 93.38 74 TYR A C 1
ATOM 585 O O . TYR A 1 74 ? -0.677 -3.905 6.309 1.00 93.38 74 TYR A O 1
ATOM 593 N N . SER A 1 75 ? 1.080 -3.044 5.189 1.00 93.25 75 SER A N 1
ATOM 594 C CA . SER A 1 75 ? 0.834 -3.691 3.901 1.00 93.25 75 SER A CA 1
ATOM 595 C C . SER A 1 75 ? 2.058 -4.493 3.477 1.00 93.25 75 SER A C 1
ATOM 597 O O . SER A 1 75 ? 3.177 -3.999 3.604 1.00 93.25 75 SER A O 1
ATOM 599 N N . ILE A 1 76 ? 1.849 -5.692 2.943 1.00 91.19 76 ILE A N 1
ATOM 600 C CA . ILE A 1 76 ? 2.820 -6.396 2.108 1.00 91.19 76 ILE A CA 1
ATOM 601 C C . ILE A 1 76 ? 2.556 -6.028 0.651 1.00 91.19 76 ILE A C 1
ATOM 603 O O . ILE A 1 76 ? 1.406 -6.030 0.214 1.00 91.19 76 ILE A O 1
ATOM 607 N N . VAL A 1 77 ? 3.602 -5.719 -0.106 1.00 92.88 77 VAL A N 1
ATOM 608 C CA . VAL A 1 77 ? 3.541 -5.431 -1.538 1.00 92.88 77 VAL A CA 1
ATOM 609 C C . VAL A 1 77 ? 4.573 -6.299 -2.237 1.00 92.88 77 VAL A C 1
ATOM 611 O O . VAL A 1 77 ? 5.771 -6.133 -2.027 1.00 92.88 77 VAL A O 1
ATOM 614 N N . ASN A 1 78 ? 4.110 -7.210 -3.083 1.00 90.31 78 ASN A N 1
ATOM 615 C CA . ASN A 1 78 ? 4.988 -8.042 -3.889 1.00 90.31 78 ASN A CA 1
ATOM 616 C C . ASN A 1 78 ? 5.300 -7.361 -5.212 1.00 90.31 78 ASN A C 1
ATOM 618 O O . ASN A 1 78 ? 4.387 -6.956 -5.943 1.00 90.31 78 ASN A O 1
ATOM 622 N N . LEU A 1 79 ? 6.588 -7.321 -5.525 1.00 90.62 79 LEU A N 1
ATOM 623 C CA . LEU A 1 79 ? 7.132 -6.857 -6.787 1.00 90.62 79 LEU A CA 1
ATOM 624 C C . LEU A 1 79 ? 7.836 -8.020 -7.503 1.00 90.62 79 LEU A C 1
ATOM 626 O O . LEU A 1 79 ? 8.526 -8.803 -6.847 1.00 90.62 79 LEU A O 1
ATOM 630 N N . PRO A 1 80 ? 7.695 -8.138 -8.833 1.00 87.44 80 PRO A N 1
ATOM 631 C CA . PRO A 1 80 ? 8.362 -9.179 -9.601 1.00 87.44 80 PRO A CA 1
ATOM 632 C C . PRO A 1 80 ? 9.872 -8.934 -9.651 1.00 87.44 80 PRO A C 1
ATOM 634 O O . PRO A 1 80 ? 10.327 -7.800 -9.839 1.00 87.44 80 PRO A O 1
ATOM 637 N N . GLN A 1 81 ? 10.636 -10.015 -9.525 1.00 82.69 81 GLN A N 1
ATOM 638 C CA . GLN A 1 81 ? 12.076 -10.025 -9.783 1.00 82.69 81 GLN A CA 1
ATOM 639 C C . GLN A 1 81 ? 12.353 -9.910 -11.286 1.00 82.69 81 GLN A C 1
ATOM 641 O O . GLN A 1 81 ? 11.462 -10.168 -12.099 1.00 82.69 81 GLN A O 1
ATOM 646 N N . ASN A 1 82 ? 13.583 -9.532 -11.651 1.00 84.19 82 ASN A N 1
ATOM 647 C CA . ASN A 1 82 ? 14.040 -9.450 -13.044 1.00 84.19 82 ASN A CA 1
ATOM 648 C C . ASN A 1 82 ? 13.064 -8.654 -13.928 1.00 84.19 82 ASN A C 1
ATOM 650 O O . ASN A 1 82 ? 12.636 -9.097 -14.997 1.00 84.19 82 ASN A O 1
ATOM 654 N N . SER A 1 83 ? 12.637 -7.498 -13.425 1.00 87.38 83 SER A N 1
ATOM 655 C CA . SER A 1 83 ? 11.530 -6.728 -13.982 1.00 87.38 83 SER A CA 1
ATOM 656 C C . SER A 1 83 ? 11.974 -5.315 -14.351 1.00 87.38 83 SER A C 1
ATOM 658 O O . SER A 1 83 ? 13.047 -4.862 -13.952 1.00 87.38 83 SER A O 1
ATOM 660 N N . PRO A 1 84 ? 11.146 -4.540 -15.075 1.00 91.94 84 PRO A N 1
ATOM 661 C CA . PRO A 1 84 ? 11.460 -3.142 -15.354 1.00 91.94 84 PRO A CA 1
ATOM 662 C C . PRO A 1 84 ? 11.772 -2.287 -14.110 1.00 91.94 84 PRO A C 1
ATOM 664 O O . PRO A 1 84 ? 12.365 -1.222 -14.266 1.00 91.94 84 PRO A O 1
ATOM 667 N N . LEU A 1 85 ? 11.396 -2.726 -12.900 1.00 92.06 85 LEU A N 1
ATOM 668 C CA . LEU A 1 85 ? 11.698 -2.055 -11.626 1.00 92.06 85 LEU A CA 1
ATOM 669 C C . LEU A 1 85 ? 13.162 -2.198 -11.178 1.00 92.06 85 LEU A C 1
ATOM 671 O O . LEU A 1 85 ? 13.558 -1.604 -10.175 1.00 92.06 85 LEU A O 1
ATOM 675 N N . ASP A 1 86 ? 13.978 -2.967 -11.897 1.00 88.38 86 ASP A N 1
ATOM 676 C CA . ASP A 1 86 ? 15.424 -3.035 -11.656 1.00 88.38 86 ASP A CA 1
ATOM 677 C C . ASP A 1 86 ? 16.130 -1.737 -12.063 1.00 88.38 86 ASP A C 1
ATOM 679 O O . ASP A 1 86 ? 17.211 -1.423 -11.567 1.00 88.38 86 ASP A O 1
ATOM 683 N N . ARG A 1 87 ? 15.483 -0.933 -12.913 1.00 92.56 87 ARG A N 1
ATOM 684 C CA . ARG A 1 87 ? 15.897 0.440 -13.194 1.00 92.56 87 ARG A CA 1
ATOM 685 C C . ARG A 1 87 ? 15.450 1.365 -12.068 1.00 92.56 87 ARG A C 1
ATOM 687 O O . ARG A 1 87 ? 14.259 1.419 -11.757 1.00 92.56 87 ARG A O 1
ATOM 694 N N . ILE A 1 88 ? 16.392 2.137 -11.527 1.00 91.56 88 ILE A N 1
ATOM 695 C CA . ILE A 1 88 ? 16.155 3.065 -10.411 1.00 91.56 88 ILE A CA 1
ATOM 696 C C . ILE A 1 88 ? 15.027 4.041 -10.756 1.00 91.56 88 ILE A C 1
ATOM 698 O O . ILE A 1 88 ? 14.083 4.161 -9.984 1.00 91.56 88 ILE A O 1
ATOM 702 N N . GLU A 1 89 ? 15.050 4.624 -11.957 1.00 95.25 89 GLU A N 1
ATOM 703 C CA . GLU A 1 89 ? 14.025 5.583 -12.401 1.00 95.25 89 GLU A CA 1
ATOM 704 C C . GLU A 1 89 ?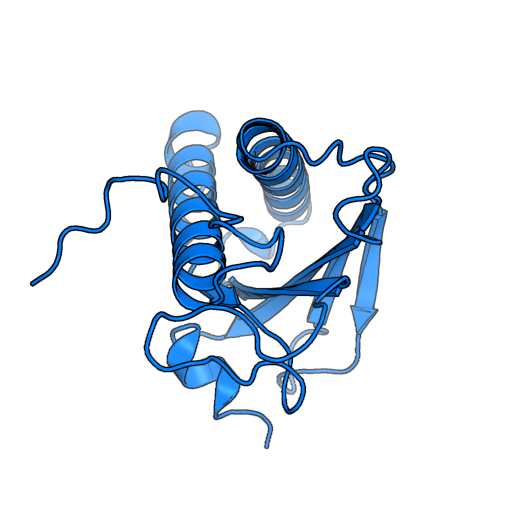 12.595 5.004 -12.357 1.00 95.25 89 GLU A C 1
ATOM 706 O O . GLU A 1 89 ? 11.638 5.680 -11.978 1.00 95.25 89 GLU A O 1
ATOM 711 N N . ASN A 1 90 ? 12.432 3.729 -12.726 1.00 95.81 90 ASN A N 1
ATOM 712 C CA . ASN A 1 90 ? 11.126 3.066 -12.710 1.00 95.81 90 ASN A CA 1
ATOM 713 C C . ASN A 1 90 ? 10.675 2.741 -11.282 1.00 95.81 90 ASN A C 1
ATOM 715 O O . ASN A 1 90 ? 9.476 2.756 -10.997 1.00 95.81 90 ASN A O 1
ATOM 719 N N . PHE A 1 91 ? 11.619 2.437 -10.391 1.00 94.06 91 PHE A N 1
ATOM 720 C CA . PHE A 1 91 ? 11.329 2.201 -8.982 1.00 94.06 91 PHE A CA 1
ATOM 721 C C . PHE A 1 91 ? 10.966 3.498 -8.244 1.00 94.06 91 PHE A C 1
ATOM 723 O O . PHE A 1 91 ? 10.005 3.516 -7.478 1.00 94.06 91 PHE A O 1
ATOM 730 N N . GLU A 1 92 ? 11.663 4.601 -8.512 1.00 95.25 92 GLU A N 1
ATOM 731 C CA . GLU A 1 92 ? 11.311 5.925 -7.982 1.00 95.25 92 GLU A CA 1
ATOM 732 C C . GLU A 1 92 ? 9.912 6.350 -8.443 1.00 95.25 92 GLU A C 1
ATOM 734 O O . GLU A 1 92 ? 9.075 6.730 -7.624 1.00 95.25 92 GLU A O 1
ATOM 739 N N . CYS A 1 93 ? 9.610 6.158 -9.731 1.00 96.62 93 CYS A N 1
ATOM 740 C CA . CYS A 1 93 ? 8.276 6.382 -10.284 1.00 96.62 93 CYS A CA 1
ATOM 741 C C . CYS A 1 93 ? 7.199 5.539 -9.573 1.00 96.62 93 CYS A C 1
ATOM 743 O O . CYS A 1 93 ? 6.146 6.057 -9.192 1.00 96.62 93 CYS A O 1
ATOM 745 N N . LEU A 1 94 ? 7.474 4.254 -9.316 1.00 96.88 94 LEU A N 1
ATOM 746 C CA . LEU A 1 94 ? 6.585 3.401 -8.525 1.00 96.88 94 LEU A CA 1
ATOM 747 C C . LEU A 1 94 ? 6.333 3.993 -7.130 1.00 96.88 94 LEU A C 1
ATOM 749 O O . LEU A 1 94 ? 5.186 4.012 -6.680 1.00 96.88 94 LEU A O 1
ATOM 753 N N . MET A 1 95 ? 7.378 4.469 -6.446 1.00 97.25 95 MET A N 1
ATOM 754 C CA . MET A 1 95 ? 7.261 5.052 -5.104 1.00 97.25 95 MET A CA 1
ATOM 755 C C . MET A 1 95 ? 6.414 6.315 -5.096 1.00 97.25 95 MET A C 1
ATOM 757 O O . MET A 1 95 ? 5.555 6.454 -4.222 1.00 97.25 95 MET A O 1
ATOM 761 N N . GLU A 1 96 ? 6.576 7.181 -6.093 1.00 97.00 96 GLU A N 1
ATOM 762 C CA . GLU A 1 96 ? 5.770 8.389 -6.252 1.00 97.00 96 GLU A CA 1
ATOM 763 C C . GLU A 1 96 ? 4.284 8.085 -6.472 1.00 97.00 96 GLU A C 1
ATOM 765 O O . GLU A 1 96 ? 3.420 8.646 -5.789 1.00 97.00 96 GLU A O 1
ATOM 770 N N . ILE A 1 97 ? 3.968 7.151 -7.370 1.00 97.69 97 ILE A N 1
ATOM 771 C CA . ILE A 1 97 ? 2.579 6.758 -7.639 1.00 97.69 97 ILE A CA 1
ATOM 772 C C . ILE A 1 97 ? 1.972 6.063 -6.418 1.00 97.69 97 ILE A C 1
ATOM 774 O O . ILE A 1 97 ? 0.816 6.319 -6.057 1.00 97.69 97 ILE A O 1
ATOM 778 N N . TYR A 1 98 ? 2.736 5.191 -5.756 1.00 97.88 98 TYR A N 1
ATOM 779 C CA . TYR A 1 98 ? 2.254 4.440 -4.603 1.00 97.88 98 TYR A CA 1
ATOM 780 C C . TYR A 1 98 ? 1.925 5.372 -3.431 1.00 97.88 98 TYR A C 1
ATOM 782 O O . TYR A 1 98 ? 0.818 5.289 -2.893 1.00 97.88 98 TYR A O 1
ATOM 790 N N . GLN A 1 99 ? 2.815 6.310 -3.072 1.00 97.62 99 GLN A N 1
ATOM 791 C CA . GLN A 1 99 ? 2.536 7.270 -1.994 1.00 97.62 99 GLN A CA 1
ATOM 792 C C . GLN A 1 99 ? 1.287 8.116 -2.289 1.00 97.62 99 GLN A C 1
ATOM 794 O O . GLN A 1 99 ? 0.414 8.245 -1.431 1.00 97.62 99 GLN A O 1
ATOM 799 N N . GLN A 1 100 ? 1.139 8.625 -3.518 1.00 97.50 100 GLN A N 1
ATOM 800 C CA . GLN A 1 100 ? 0.000 9.463 -3.905 1.00 97.50 100 GLN A CA 1
ATOM 801 C C . GLN A 1 100 ? -1.312 8.676 -3.869 1.00 97.50 100 GLN A C 1
ATOM 803 O O . GLN A 1 100 ? -2.336 9.175 -3.385 1.00 97.50 100 GLN A O 1
ATOM 808 N N . THR A 1 101 ? -1.274 7.426 -4.337 1.00 97.44 101 THR A N 1
ATOM 809 C CA . THR A 1 101 ? -2.433 6.528 -4.349 1.00 97.44 101 THR A CA 1
ATOM 810 C C . THR A 1 101 ? -2.875 6.196 -2.928 1.00 97.44 101 THR A C 1
ATOM 812 O O . THR A 1 101 ? -4.066 6.286 -2.623 1.00 97.44 101 THR A O 1
ATOM 815 N N . VAL A 1 102 ? -1.937 5.870 -2.036 1.00 97.06 102 VAL A N 1
ATOM 816 C CA . VAL A 1 102 ? -2.228 5.588 -0.625 1.00 97.06 102 VAL A CA 1
ATOM 817 C C . VAL A 1 102 ? -2.793 6.834 0.064 1.00 97.06 102 VAL A C 1
ATOM 819 O O . VAL A 1 102 ? -3.871 6.746 0.652 1.00 97.06 102 VAL A O 1
ATOM 822 N N . CYS A 1 103 ? -2.157 8.004 -0.068 1.00 96.94 103 CYS A N 1
ATOM 823 C CA . CYS A 1 103 ? -2.660 9.260 0.503 1.00 96.94 103 CYS A CA 1
ATOM 824 C C . CYS A 1 103 ? -4.092 9.565 0.050 1.00 96.94 103 CYS A C 1
ATOM 826 O O . CYS A 1 103 ? -4.981 9.783 0.874 1.00 96.94 103 CYS A O 1
ATOM 828 N N . THR A 1 104 ? -4.342 9.525 -1.260 1.00 96.12 104 THR A N 1
ATOM 829 C CA . THR A 1 104 ? -5.661 9.834 -1.834 1.00 96.12 104 THR A CA 1
ATOM 830 C C . THR A 1 104 ? -6.729 8.843 -1.382 1.00 96.12 104 THR A C 1
ATOM 832 O O . THR A 1 104 ? -7.868 9.226 -1.108 1.00 96.12 104 THR A O 1
ATOM 835 N N . THR A 1 105 ? -6.368 7.564 -1.292 1.00 95.19 105 THR A N 1
ATOM 836 C CA . THR A 1 105 ? -7.291 6.491 -0.920 1.00 95.19 105 THR A CA 1
ATOM 837 C C . THR A 1 105 ? -7.659 6.561 0.560 1.00 95.19 105 THR A C 1
ATOM 839 O O . THR A 1 105 ? -8.842 6.593 0.894 1.00 95.19 105 THR A O 1
ATOM 842 N N . PHE A 1 106 ? -6.673 6.656 1.456 1.00 95.56 106 PHE A N 1
ATOM 843 C CA . PHE A 1 106 ? -6.905 6.702 2.903 1.00 95.56 106 PHE A CA 1
ATOM 844 C C . PHE A 1 106 ? -7.557 8.012 3.374 1.00 95.56 106 PHE A C 1
ATOM 846 O O . PHE A 1 106 ? -8.319 7.992 4.345 1.00 95.56 106 PHE A O 1
ATOM 853 N N . LYS A 1 107 ? -7.384 9.119 2.635 1.00 94.88 107 LYS A N 1
ATOM 854 C CA . LYS A 1 107 ? -8.109 10.378 2.881 1.00 94.88 107 LYS A CA 1
ATOM 855 C C . LYS A 1 107 ? -9.627 10.205 2.871 1.00 94.88 107 LYS A C 1
ATOM 857 O O . LYS A 1 107 ? -10.316 10.817 3.683 1.00 94.88 107 LYS A O 1
ATOM 862 N N . ARG A 1 108 ? -10.154 9.314 2.023 1.00 93.19 108 ARG A N 1
ATOM 863 C CA . ARG A 1 108 ? -11.596 8.997 1.956 1.00 93.19 108 ARG A CA 1
ATOM 864 C C . ARG A 1 108 ? -12.129 8.352 3.235 1.00 93.19 108 ARG A C 1
ATOM 866 O O . ARG A 1 108 ? -13.325 8.405 3.490 1.00 93.19 108 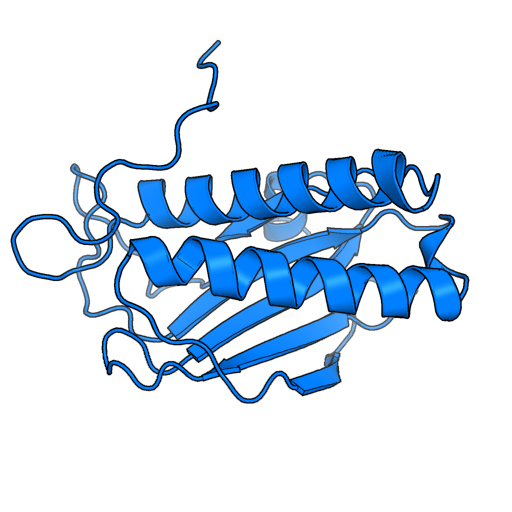ARG A O 1
ATOM 873 N N . TYR A 1 109 ? -11.244 7.778 4.044 1.00 92.69 109 TYR A N 1
ATOM 874 C CA . TYR A 1 109 ? -11.570 7.118 5.307 1.00 92.69 109 TYR A CA 1
ATOM 875 C C . TYR A 1 109 ? -11.213 7.967 6.533 1.00 92.69 109 TYR A C 1
ATOM 877 O O . TYR A 1 109 ? -11.319 7.497 7.669 1.00 92.69 109 TYR A O 1
ATOM 885 N N . GLY A 1 110 ? -10.833 9.230 6.319 1.00 92.88 110 GLY A N 1
ATOM 886 C CA . GLY A 1 110 ? -10.521 10.180 7.382 1.00 92.88 110 GLY A CA 1
ATOM 887 C C . GLY A 1 110 ? -9.128 10.017 7.987 1.00 92.88 110 GLY A C 1
ATOM 888 O O . GLY A 1 110 ? -8.950 10.407 9.134 1.00 92.88 110 GLY A O 1
ATOM 889 N N . LEU A 1 111 ? -8.170 9.434 7.258 1.00 95.50 111 LEU A N 1
ATOM 890 C CA . LEU A 1 111 ? -6.748 9.524 7.603 1.00 95.50 111 LEU A CA 1
ATOM 891 C C . LEU A 1 111 ? -6.102 10.641 6.780 1.00 95.50 111 LEU A C 1
ATOM 893 O O . LEU A 1 111 ? -6.345 10.743 5.579 1.00 95.50 111 LEU A O 1
ATOM 897 N N . ASN A 1 112 ? -5.242 11.441 7.397 1.00 97.50 112 ASN A N 1
ATOM 898 C CA . ASN A 1 112 ? -4.452 12.457 6.711 1.00 97.50 112 ASN A CA 1
ATOM 899 C C . ASN A 1 112 ? -2.970 12.075 6.757 1.00 97.50 112 ASN A C 1
ATOM 901 O O . ASN A 1 112 ? -2.264 12.413 7.711 1.00 97.50 112 ASN A O 1
ATOM 905 N N . LEU A 1 113 ? -2.538 11.334 5.733 1.00 98.12 113 LEU A N 1
ATOM 906 C CA . LEU A 1 113 ? -1.189 10.783 5.623 1.00 98.12 113 LEU A CA 1
ATOM 907 C C . LEU A 1 113 ? -0.198 11.825 5.097 1.00 98.12 113 LEU A C 1
ATOM 909 O O . LEU A 1 113 ? -0.434 12.433 4.053 1.00 98.12 113 LEU A O 1
ATOM 913 N N . VAL A 1 114 ? 0.907 12.007 5.819 1.00 97.31 114 VAL A N 1
ATOM 914 C CA . VAL A 1 114 ? 1.967 12.983 5.522 1.00 97.31 114 VAL A CA 1
ATOM 915 C C . VAL A 1 114 ? 3.362 12.383 5.735 1.00 97.31 114 VAL A C 1
ATOM 917 O O . VAL A 1 114 ? 3.499 11.244 6.191 1.00 97.31 114 VAL A O 1
ATOM 920 N N . ASP A 1 115 ? 4.388 13.174 5.412 1.00 97.19 115 ASP A N 1
ATOM 921 C CA . ASP A 1 115 ? 5.810 12.880 5.623 1.00 97.19 115 ASP A CA 1
ATOM 922 C C . ASP A 1 115 ? 6.251 11.511 5.081 1.00 97.19 115 ASP A C 1
ATOM 924 O O . ASP A 1 115 ? 6.740 10.673 5.840 1.00 97.19 115 ASP A O 1
ATOM 928 N N . PRO A 1 116 ? 6.085 11.251 3.771 1.00 96.94 116 PRO A N 1
ATOM 929 C CA . PRO A 1 116 ? 6.494 9.989 3.173 1.00 96.94 116 PRO A CA 1
ATOM 930 C C . PRO A 1 116 ? 7.996 9.765 3.337 1.00 96.94 116 PRO A C 1
ATOM 932 O O . PRO A 1 116 ? 8.819 10.578 2.918 1.00 96.94 116 PRO A O 1
ATOM 935 N N . ARG A 1 117 ? 8.356 8.629 3.937 1.00 95.94 117 ARG A N 1
ATOM 936 C CA . ARG A 1 117 ? 9.742 8.164 4.043 1.00 95.94 117 ARG A CA 1
ATOM 937 C C . ARG A 1 117 ? 9.859 6.776 3.455 1.00 95.94 117 ARG A C 1
ATOM 939 O O . ARG A 1 117 ? 9.147 5.869 3.884 1.00 95.94 117 ARG A O 1
ATOM 946 N N . TRP A 1 118 ? 10.765 6.618 2.500 1.00 93.88 118 TRP A N 1
ATOM 947 C CA . TRP A 1 118 ? 11.061 5.337 1.874 1.00 93.88 118 TRP A CA 1
ATOM 948 C C . TRP A 1 118 ? 12.565 5.149 1.662 1.00 93.88 118 TRP A C 1
ATOM 950 O O . TRP A 1 118 ? 13.342 6.076 1.886 1.00 93.88 118 TRP A O 1
ATOM 960 N N . GLY A 1 119 ? 12.974 3.936 1.285 1.00 84.50 119 GLY A N 1
ATOM 961 C CA . GLY A 1 119 ? 14.378 3.601 1.010 1.00 84.50 119 GLY A CA 1
ATOM 962 C C . GLY A 1 119 ? 15.129 2.990 2.195 1.00 84.50 119 GLY A C 1
ATOM 963 O O . GLY A 1 119 ? 16.302 2.651 2.070 1.00 84.50 119 GLY A O 1
ATOM 964 N N . GLU A 1 120 ? 14.464 2.795 3.337 1.00 84.31 120 GLU A N 1
ATOM 965 C CA . GLU A 1 120 ? 15.011 1.994 4.435 1.00 84.31 120 GLU A CA 1
ATOM 966 C C . GLU A 1 120 ? 15.235 0.555 3.952 1.00 84.31 120 GLU A C 1
ATOM 968 O O . GLU A 1 120 ? 14.324 -0.055 3.383 1.00 84.31 120 GLU A O 1
ATOM 973 N N . SER A 1 121 ? 16.440 0.026 4.169 1.00 79.62 121 SER A N 1
ATOM 974 C CA . SER A 1 121 ? 16.757 -1.378 3.907 1.00 79.62 121 SER A CA 1
ATOM 975 C C . SER A 1 121 ? 16.307 -2.224 5.092 1.00 79.62 121 SER A C 1
ATOM 977 O O . SER A 1 121 ? 16.741 -2.007 6.224 1.00 79.62 121 SER A O 1
ATOM 979 N N . ILE A 1 122 ? 15.420 -3.176 4.830 1.00 77.94 122 ILE A N 1
ATOM 980 C CA . ILE A 1 122 ? 14.915 -4.147 5.797 1.00 77.94 122 ILE A CA 1
ATOM 981 C C . ILE A 1 122 ? 15.528 -5.502 5.427 1.00 77.94 122 ILE A C 1
ATOM 983 O O . ILE A 1 122 ? 15.643 -5.792 4.230 1.00 77.94 122 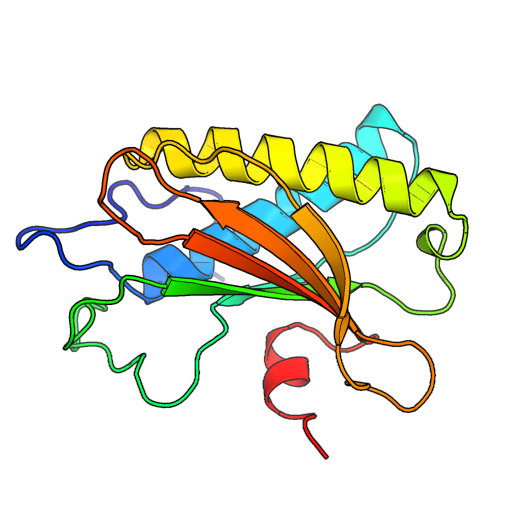ILE A O 1
ATOM 987 N N . PRO A 1 123 ? 15.934 -6.331 6.413 1.00 68.00 123 PRO A N 1
ATOM 988 C CA . PRO A 1 123 ? 16.500 -7.644 6.145 1.00 68.00 123 PRO A CA 1
ATOM 989 C C . PRO A 1 123 ? 15.697 -8.445 5.114 1.00 68.00 123 PRO A C 1
ATOM 991 O O . PRO A 1 123 ? 14.472 -8.339 5.009 1.00 68.00 123 PRO A O 1
ATOM 994 N N . TYR A 1 124 ? 16.450 -9.200 4.325 1.00 57.16 124 TYR A N 1
ATOM 995 C CA . TYR A 1 124 ? 16.019 -10.000 3.190 1.00 57.16 124 TYR A CA 1
ATOM 996 C C . TYR A 1 124 ? 14.748 -10.818 3.468 1.00 57.16 124 TYR A C 1
ATOM 998 O O . TYR A 1 124 ? 14.705 -11.595 4.414 1.00 57.16 124 TYR A O 1
ATOM 1006 N N . SER A 1 125 ? 13.736 -10.656 2.609 1.00 56.31 125 SER A N 1
ATOM 1007 C CA . SER A 1 125 ? 12.613 -11.605 2.467 1.00 56.31 125 SER A CA 1
ATOM 1008 C C . SER A 1 125 ? 12.903 -12.683 1.410 1.00 56.31 125 SER A C 1
ATOM 1010 O O . SER A 1 125 ? 12.123 -13.609 1.223 1.00 56.31 125 SER A O 1
ATOM 1012 N N . ASN A 1 126 ? 14.030 -12.552 0.700 1.00 58.31 126 ASN A N 1
ATOM 1013 C CA . ASN A 1 126 ? 14.619 -13.534 -0.204 1.00 58.31 126 ASN A CA 1
ATOM 1014 C 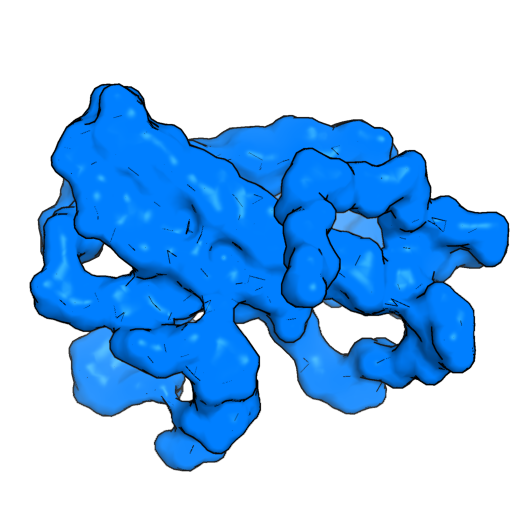C . ASN A 1 126 ? 16.145 -13.317 -0.255 1.00 58.31 126 ASN A C 1
ATOM 1016 O O . ASN A 1 126 ? 16.615 -12.227 0.051 1.00 58.31 126 ASN A O 1
ATOM 1020 N N . ASN A 1 127 ? 16.941 -14.297 -0.677 1.00 56.94 127 ASN A N 1
ATOM 1021 C CA . ASN A 1 127 ? 18.410 -14.170 -0.695 1.00 56.94 127 ASN A CA 1
ATOM 1022 C C . ASN A 1 127 ? 18.976 -13.252 -1.806 1.00 56.94 127 ASN A C 1
ATOM 1024 O O . ASN A 1 127 ? 20.184 -13.257 -2.029 1.00 56.94 127 ASN A O 1
ATOM 1028 N N . GLU A 1 128 ? 18.142 -12.489 -2.521 1.00 65.19 128 GLU A N 1
ATOM 1029 C CA . GLU A 1 128 ? 18.552 -11.770 -3.736 1.00 65.19 128 GLU A CA 1
ATOM 1030 C C . GLU A 1 128 ? 18.510 -10.248 -3.595 1.00 65.19 128 GLU A C 1
ATOM 1032 O O . GLU A 1 128 ? 19.432 -9.562 -4.038 1.00 65.19 128 GLU A O 1
ATOM 1037 N N . ARG A 1 129 ? 17.461 -9.689 -2.979 1.00 71.31 129 ARG A N 1
ATOM 1038 C CA . ARG A 1 129 ? 17.282 -8.235 -2.894 1.00 71.31 129 ARG A CA 1
ATOM 1039 C C . ARG A 1 129 ? 16.640 -7.829 -1.569 1.00 71.31 129 ARG A C 1
ATOM 1041 O O . ARG A 1 129 ? 15.646 -8.434 -1.163 1.00 71.31 129 ARG A O 1
ATOM 1048 N N . PRO A 1 130 ? 17.171 -6.797 -0.885 1.00 72.75 130 PRO A N 1
ATOM 1049 C CA . PRO A 1 130 ? 16.612 -6.375 0.387 1.00 72.75 130 PRO A CA 1
ATOM 1050 C C . PRO A 1 130 ? 15.184 -5.862 0.204 1.00 72.75 130 PRO A C 1
ATOM 1052 O O . PRO A 1 130 ? 14.844 -5.208 -0.789 1.00 72.75 130 PRO A O 1
ATOM 1055 N N . THR A 1 131 ? 14.360 -6.148 1.205 1.00 84.00 131 THR A N 1
ATOM 1056 C CA . THR A 1 131 ? 13.042 -5.540 1.349 1.00 84.00 131 THR A CA 1
ATOM 1057 C C . THR A 1 131 ? 13.234 -4.045 1.599 1.00 84.00 131 THR A C 1
ATOM 1059 O O . THR A 1 131 ? 14.144 -3.645 2.326 1.00 84.00 131 THR A O 1
ATOM 1062 N N . THR A 1 132 ? 12.365 -3.201 1.049 1.00 90.25 132 THR A N 1
ATOM 1063 C CA . THR A 1 132 ? 12.288 -1.793 1.471 1.00 90.25 132 THR A CA 1
ATOM 1064 C C . THR A 1 132 ? 10.896 -1.449 1.969 1.00 90.25 132 THR A C 1
ATOM 1066 O O . THR A 1 132 ? 9.965 -2.241 1.831 1.00 90.25 132 THR A O 1
ATOM 1069 N N . ALA A 1 133 ? 10.734 -0.286 2.588 1.00 93.31 133 ALA A N 1
ATOM 1070 C CA . ALA A 1 133 ? 9.439 0.167 3.059 1.00 93.31 133 ALA A CA 1
ATOM 1071 C C . ALA A 1 133 ? 9.174 1.625 2.714 1.00 93.31 133 ALA A C 1
ATOM 1073 O O . ALA A 1 133 ? 10.094 2.433 2.680 1.00 93.31 133 ALA A O 1
ATOM 1074 N N . LEU A 1 134 ? 7.893 1.945 2.542 1.00 96.44 134 LEU A N 1
ATOM 1075 C CA . LEU A 1 134 ? 7.346 3.298 2.599 1.00 96.44 134 LEU A CA 1
ATOM 1076 C C . LEU A 1 134 ? 6.546 3.427 3.893 1.00 96.44 134 LEU A C 1
ATOM 1078 O O . LEU A 1 134 ? 5.658 2.612 4.137 1.00 96.44 134 LEU A O 1
ATOM 1082 N N . GLN A 1 135 ? 6.804 4.461 4.689 1.00 97.00 135 GLN A N 1
ATOM 1083 C CA . GLN A 1 135 ? 5.989 4.823 5.847 1.00 97.00 135 GLN A CA 1
ATOM 1084 C C . GLN A 1 135 ? 5.478 6.259 5.728 1.00 97.00 135 GLN A C 1
ATOM 1086 O O . GLN A 1 135 ? 6.214 7.152 5.315 1.00 97.00 135 GLN A O 1
ATOM 1091 N N . MET A 1 136 ? 4.221 6.467 6.118 1.00 98.00 136 MET A N 1
ATOM 1092 C CA . MET A 1 136 ? 3.567 7.775 6.204 1.00 98.00 136 MET A CA 1
ATOM 1093 C C . MET A 1 136 ? 2.773 7.881 7.502 1.00 98.00 136 MET A C 1
ATOM 1095 O O . MET A 1 136 ? 2.169 6.900 7.945 1.00 98.00 136 MET A O 1
ATOM 1099 N N . TRP A 1 137 ? 2.744 9.066 8.102 1.00 98.19 137 TRP A N 1
ATOM 1100 C CA . TRP A 1 137 ? 2.131 9.302 9.409 1.00 98.19 137 TRP A CA 1
ATOM 1101 C C . TRP A 1 137 ? 0.745 9.906 9.261 1.00 98.19 137 TRP A C 1
ATOM 1103 O O . TRP A 1 137 ? 0.540 10.786 8.432 1.00 98.19 137 TRP A O 1
ATOM 1113 N N . ASP A 1 138 ? -0.202 9.438 10.071 1.00 97.38 138 ASP A N 1
ATOM 1114 C CA . ASP A 1 138 ? -1.549 10.001 10.095 1.00 97.38 138 ASP A CA 1
ATOM 1115 C C . ASP A 1 138 ? -1.630 11.140 11.116 1.00 97.38 138 ASP A C 1
ATOM 1117 O O . ASP A 1 138 ? -1.358 10.962 12.302 1.00 97.38 138 ASP A O 1
ATOM 1121 N N . THR A 1 139 ? -2.035 12.315 10.646 1.00 97.19 139 THR A N 1
ATOM 1122 C CA . THR A 1 139 ? -2.225 13.515 11.477 1.00 97.19 139 THR A CA 1
ATOM 1123 C C . THR A 1 139 ? -3.670 13.701 11.938 1.00 97.19 139 THR A C 1
ATOM 1125 O O . THR A 1 139 ? -3.925 14.534 12.802 1.00 97.19 139 THR A O 1
ATOM 1128 N N . ALA A 1 140 ? -4.617 12.911 11.417 1.00 94.12 140 ALA A N 1
ATOM 1129 C CA . ALA A 1 140 ? -6.007 12.909 11.874 1.00 94.12 140 ALA A CA 1
ATOM 1130 C C . ALA A 1 140 ? -6.215 12.076 13.155 1.00 94.12 140 ALA A C 1
ATOM 1132 O O . ALA A 1 140 ? -7.264 12.171 13.791 1.00 94.12 140 ALA A O 1
ATOM 1133 N N . GLY A 1 141 ? -5.225 11.262 13.544 1.00 90.62 141 GLY A N 1
ATOM 1134 C CA . GLY A 1 141 ? -5.229 10.492 14.789 1.00 90.62 141 GLY A CA 1
ATOM 1135 C C . GLY A 1 141 ? -6.037 9.190 14.750 1.00 90.62 141 GLY A C 1
ATOM 1136 O O . GLY A 1 141 ? -6.267 8.594 15.802 1.00 90.62 141 GLY A O 1
ATOM 1137 N N . LYS A 1 142 ? -6.453 8.718 13.567 1.00 90.06 142 LYS A N 1
ATOM 1138 C CA . LYS A 1 142 ? -7.115 7.412 13.397 1.00 90.06 142 LYS A CA 1
ATOM 1139 C C . LYS A 1 142 ? -6.122 6.254 13.403 1.00 90.06 142 LYS A C 1
ATOM 1141 O O . LYS A 1 142 ? -6.436 5.167 13.884 1.00 90.06 142 LYS A O 1
ATOM 1146 N N . ALA A 1 143 ? -4.930 6.483 12.871 1.00 92.94 143 ALA A N 1
ATOM 1147 C CA . ALA A 1 143 ? -3.786 5.593 12.977 1.00 92.94 143 ALA A CA 1
ATOM 1148 C C . ALA A 1 143 ? -2.559 6.389 13.447 1.00 92.94 143 ALA A C 1
ATOM 1150 O O . ALA A 1 143 ? -2.558 7.612 13.482 1.00 92.94 143 ALA A O 1
ATOM 1151 N N . LYS A 1 144 ? -1.489 5.693 13.825 1.00 95.06 144 LYS A N 1
ATOM 1152 C CA . LYS A 1 144 ? -0.165 6.295 14.024 1.00 95.06 144 LYS A CA 1
ATOM 1153 C C . LYS A 1 144 ? 0.552 6.456 12.688 1.00 95.06 144 LYS A C 1
ATOM 1155 O O . LYS A 1 144 ? 1.174 7.482 12.444 1.00 95.06 144 LYS A O 1
ATOM 1160 N N . PHE A 1 145 ? 0.484 5.427 11.846 1.00 96.00 145 PHE A N 1
ATOM 1161 C CA . PHE A 1 145 ? 1.078 5.422 10.514 1.00 96.00 145 PHE A CA 1
ATOM 1162 C C . PHE A 1 145 ? 0.507 4.296 9.645 1.00 96.00 145 PHE A C 1
ATOM 1164 O O . PHE A 1 145 ? -0.051 3.312 10.150 1.00 96.00 145 PHE A O 1
ATOM 1171 N N . VAL A 1 146 ? 0.729 4.435 8.339 1.00 96.44 146 VAL A N 1
ATOM 1172 C CA . VAL A 1 146 ? 0.612 3.376 7.333 1.00 96.44 146 VAL A CA 1
ATOM 1173 C C . VAL A 1 146 ? 2.017 3.040 6.841 1.00 96.44 146 VAL A C 1
ATOM 1175 O O . VAL A 1 146 ? 2.762 3.948 6.473 1.00 96.44 146 VAL A O 1
ATOM 1178 N N . ARG A 1 147 ? 2.393 1.757 6.837 1.00 95.56 147 ARG A N 1
ATOM 1179 C CA . ARG A 1 147 ? 3.687 1.286 6.322 1.00 95.56 147 ARG A CA 1
ATOM 1180 C C . ARG A 1 147 ? 3.494 0.150 5.322 1.00 95.56 147 ARG A C 1
ATOM 1182 O O . ARG A 1 147 ? 2.862 -0.850 5.639 1.00 95.56 147 ARG A O 1
ATOM 1189 N N . ALA A 1 148 ? 4.040 0.300 4.124 1.00 95.12 148 ALA A N 1
ATOM 1190 C CA . ALA A 1 148 ? 4.050 -0.728 3.092 1.00 95.12 148 ALA A CA 1
ATOM 1191 C C . ALA A 1 148 ? 5.454 -1.316 2.963 1.00 95.12 148 ALA A C 1
ATOM 1193 O O . ALA A 1 148 ? 6.413 -0.558 2.850 1.00 95.12 148 ALA A O 1
ATOM 1194 N N . PHE A 1 149 ? 5.559 -2.641 2.987 1.00 92.12 149 PHE A N 1
ATOM 1195 C CA . PHE A 1 149 ? 6.791 -3.395 2.781 1.00 92.12 149 PHE A CA 1
ATOM 1196 C C . PHE A 1 149 ? 6.821 -3.924 1.350 1.00 92.12 149 PHE A C 1
ATOM 1198 O O . PHE A 1 149 ? 5.920 -4.655 0.948 1.00 92.12 149 PHE A O 1
ATOM 1205 N N . PHE A 1 150 ? 7.847 -3.556 0.592 1.00 91.94 150 PHE A N 1
ATOM 1206 C CA . PHE A 1 150 ? 8.056 -3.979 -0.786 1.00 91.94 150 PHE A CA 1
ATOM 1207 C C . PHE A 1 150 ? 9.027 -5.150 -0.802 1.00 91.94 150 PHE A C 1
ATOM 1209 O O . PHE A 1 150 ? 10.221 -4.978 -0.544 1.00 91.94 150 PHE A O 1
ATOM 1216 N N . VAL A 1 151 ? 8.490 -6.331 -1.080 1.00 88.50 151 VAL A N 1
ATOM 1217 C CA . VAL A 1 151 ? 9.224 -7.594 -1.135 1.00 88.50 151 VAL A CA 1
ATOM 1218 C C . VAL A 1 151 ? 9.325 -8.064 -2.582 1.00 88.50 151 VAL A C 1
ATOM 1220 O O . VAL A 1 151 ? 8.397 -7.892 -3.375 1.00 88.50 151 VAL A O 1
ATOM 1223 N N . TRP A 1 152 ? 10.460 -8.656 -2.936 1.00 85.25 152 TRP A N 1
ATOM 1224 C CA . TRP A 1 152 ? 10.731 -9.107 -4.298 1.00 85.25 152 TRP A CA 1
ATOM 1225 C C . TRP A 1 152 ? 10.323 -10.573 -4.435 1.00 85.25 152 TRP A C 1
ATOM 1227 O O . TRP A 1 152 ? 11.066 -11.472 -4.068 1.00 85.25 152 TRP A O 1
ATOM 1237 N N . ASN A 1 153 ? 9.120 -10.858 -4.914 1.00 77.81 153 ASN A N 1
ATOM 1238 C CA . ASN A 1 153 ? 8.636 -12.233 -4.986 1.00 77.81 153 ASN A CA 1
ATOM 1239 C C . ASN A 1 153 ? 7.787 -12.444 -6.241 1.00 77.81 153 ASN A C 1
ATOM 1241 O O . ASN A 1 153 ? 6.908 -11.639 -6.543 1.00 77.81 153 ASN A O 1
ATOM 1245 N N . GLU A 1 154 ? 8.036 -13.544 -6.954 1.00 65.50 154 GLU A N 1
ATOM 1246 C CA . GLU A 1 154 ? 7.187 -13.997 -8.063 1.00 65.50 154 GLU A CA 1
ATOM 1247 C C . GLU A 1 154 ? 5.862 -14.601 -7.568 1.00 65.50 154 GLU A C 1
ATOM 1249 O O . GLU A 1 154 ? 4.897 -14.733 -8.324 1.00 65.50 154 GLU A O 1
ATOM 1254 N N . ALA A 1 155 ? 5.791 -14.964 -6.285 1.00 62.50 155 ALA A N 1
ATOM 1255 C CA . ALA A 1 155 ? 4.583 -15.461 -5.656 1.00 62.50 155 ALA A CA 1
ATOM 1256 C C . ALA A 1 155 ? 3.550 -14.337 -5.437 1.00 62.50 155 ALA A C 1
ATOM 1258 O O . ALA A 1 155 ? 3.879 -13.155 -5.332 1.00 62.50 155 ALA A O 1
ATOM 1259 N N . THR A 1 156 ? 2.265 -14.692 -5.346 1.00 64.31 156 THR A N 1
ATOM 1260 C CA . THR A 1 156 ? 1.207 -13.739 -4.962 1.00 64.31 156 THR A CA 1
ATOM 1261 C C . THR A 1 156 ? 1.343 -13.341 -3.488 1.00 64.31 156 THR A C 1
ATOM 1263 O O . THR A 1 156 ? 1.986 -14.055 -2.716 1.00 64.31 156 THR A O 1
ATOM 1266 N N . TRP A 1 157 ? 0.759 -12.211 -3.069 1.00 64.44 157 TRP A N 1
ATOM 1267 C CA . TRP A 1 157 ? 0.894 -11.721 -1.685 1.00 64.44 157 TRP A CA 1
ATOM 1268 C C . TRP A 1 157 ? 0.447 -12.765 -0.650 1.00 64.44 157 TRP A C 1
ATOM 1270 O O . TRP A 1 157 ? 1.081 -12.890 0.395 1.00 64.44 157 TRP A O 1
ATOM 1280 N N . GLU A 1 158 ? -0.571 -13.575 -0.973 1.00 62.81 158 GLU A N 1
ATOM 1281 C CA . GLU A 1 158 ? -1.035 -14.695 -0.146 1.00 62.81 158 GLU A CA 1
ATOM 1282 C C . GLU A 1 158 ? 0.083 -15.708 0.116 1.00 62.81 158 GLU A C 1
ATOM 1284 O O . GLU A 1 158 ? 0.226 -16.218 1.225 1.00 62.81 158 GLU A O 1
ATOM 1289 N N . LYS A 1 159 ? 0.873 -16.010 -0.919 1.00 58.09 159 LYS A N 1
ATOM 1290 C CA . LYS A 1 159 ? 1.985 -16.955 -0.836 1.00 58.09 159 LYS A CA 1
ATOM 1291 C C . LYS A 1 159 ? 3.188 -16.324 -0.142 1.00 58.09 159 LYS A C 1
ATOM 1293 O O . LYS A 1 159 ? 3.846 -17.014 0.622 1.00 58.09 159 LYS A O 1
ATOM 1298 N N . SER A 1 160 ? 3.440 -15.027 -0.321 1.00 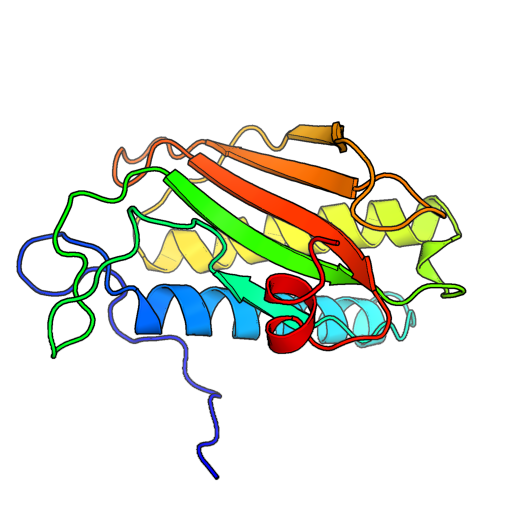61.16 160 SER A N 1
ATOM 1299 C CA . SER A 1 160 ? 4.552 -14.343 0.359 1.00 61.16 160 SER A CA 1
ATOM 1300 C C . SER A 1 160 ? 4.437 -14.335 1.881 1.00 61.16 160 SER A C 1
ATOM 1302 O O . SER A 1 160 ? 5.460 -14.339 2.546 1.00 61.16 160 SER A O 1
ATOM 1304 N N . ILE A 1 161 ? 3.223 -14.386 2.441 1.00 58.44 161 ILE A N 1
ATOM 1305 C CA . ILE A 1 161 ? 3.017 -14.518 3.898 1.00 58.44 161 ILE A CA 1
ATOM 1306 C C . ILE A 1 161 ? 3.497 -15.885 4.422 1.00 58.44 161 ILE A C 1
ATOM 1308 O O . ILE A 1 161 ? 3.814 -16.023 5.598 1.00 58.44 161 ILE A O 1
ATOM 1312 N N . ILE A 1 162 ? 3.532 -16.901 3.556 1.00 50.91 162 ILE A N 1
ATOM 1313 C CA . ILE A 1 162 ? 3.874 -18.287 3.902 1.00 50.91 162 ILE A CA 1
ATOM 1314 C C . ILE A 1 162 ? 5.369 -18.570 3.655 1.00 50.91 162 ILE A C 1
ATOM 1316 O O . ILE A 1 162 ? 5.904 -19.537 4.185 1.00 50.91 162 ILE A O 1
ATOM 1320 N N . TYR A 1 163 ? 6.053 -17.719 2.883 1.00 45.22 163 TYR A N 1
ATOM 1321 C CA . TYR A 1 163 ? 7.453 -17.885 2.473 1.00 45.22 163 TYR A CA 1
ATOM 1322 C C . TYR A 1 163 ? 8.461 -17.105 3.346 1.00 45.22 163 TYR A C 1
ATOM 1324 O O . TYR A 1 163 ? 9.541 -16.774 2.868 1.00 45.22 163 TYR A O 1
ATOM 1332 N N . ASP A 1 164 ? 8.151 -16.858 4.623 1.00 37.78 164 ASP A N 1
ATOM 1333 C CA . ASP A 1 164 ? 9.186 -16.586 5.637 1.00 37.78 164 ASP A CA 1
ATOM 1334 C C . ASP A 1 164 ? 9.870 -17.931 5.985 1.00 37.78 164 ASP A C 1
ATOM 1336 O O . ASP A 1 164 ? 9.476 -18.605 6.940 1.00 37.78 164 ASP A O 1
ATOM 1340 N N . MET A 1 165 ? 10.843 -18.372 5.174 1.00 32.19 165 MET A N 1
ATOM 1341 C CA . MET A 1 165 ? 11.780 -19.458 5.525 1.00 32.19 165 MET A CA 1
ATOM 1342 C C . MET A 1 165 ? 13.207 -18.936 5.612 1.00 32.19 165 MET A C 1
ATOM 1344 O O . MET A 1 165 ? 13.649 -18.289 4.638 1.00 32.19 165 MET A O 1
#

Secondary structure (DSSP, 8-state):
-----S--S-SS-TTSPPBHHHHHHHHHHHHHHHHHHHHHHH------EEEEE-GGG-PBPTTSBBSS---EEEEEEEE-SSSGGGSHHHHHHHHHHHHHHHHHHHHTTT--EEEEEEEEEE--SSSSS-EEEEEEEESSSS-SEEEEEEEE-SS-HHHHTT---

Sequence (165 aa):
MMQYKILPGNLYPEGNRINLYYLHNLFKVIGESVSLQMKQQHKVSVPITSGMWGGTYMVALDDGQAKTNVVRLYSIVNLPQNSPLDRIENFECLMEIYQQTVCTTFKRYGLNLVDPRWGESIPYSNNERPTTALQMWDTAGKAKFVRAFFVWNEATWEKSIIYDM

pLDDT: mean 84.47, std 15.73, range [29.23, 98.19]